Protein AF-A0A3C1F2J0-F1 (afdb_monomer_lite)

Radius of gyration: 31.66 Å; chains: 1; bounding box: 45×49×96 Å

Sequence (87 aa):
MRRQSLTVMLTWALMLGGATEASAKQAKPLPIEDAPLTFAPDVPPPITRKKPALVRVRLDASIREMPLDGDKTYAFWTFNDRVPGPL

Structure (mmCIF, N/CA/C/O backbone):
data_AF-A0A3C1F2J0-F1
#
_entry.id   AF-A0A3C1F2J0-F1
#
loop_
_atom_site.group_PDB
_atom_site.id
_atom_site.type_symbol
_atom_site.label_atom_id
_atom_site.label_alt_id
_atom_site.label_comp_id
_atom_site.label_asym_id
_atom_site.label_entity_id
_atom_site.label_seq_id
_atom_site.pdbx_PDB_ins_code
_atom_site.Cartn_x
_atom_site.Cartn_y
_atom_site.Cartn_z
_atom_site.o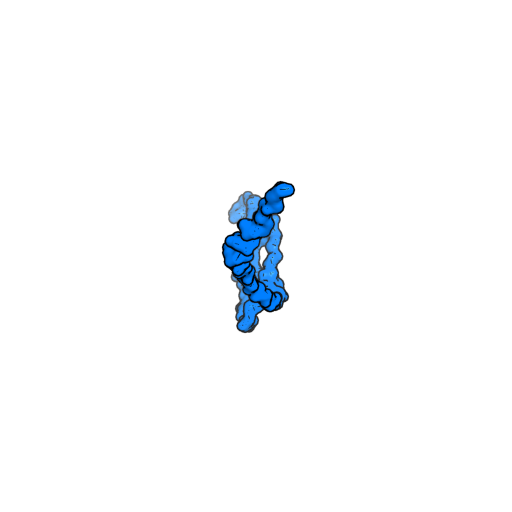ccupancy
_atom_site.B_iso_or_equiv
_atom_site.auth_seq_id
_atom_site.auth_comp_id
_atom_site.auth_asym_id
_atom_site.auth_atom_id
_atom_site.pdbx_PDB_model_num
ATOM 1 N N . MET A 1 1 ? 27.680 42.243 70.678 1.00 41.12 1 MET A N 1
ATOM 2 C CA . MET A 1 1 ? 26.821 43.369 70.248 1.00 41.12 1 MET A CA 1
ATOM 3 C C . MET A 1 1 ? 26.285 43.082 68.846 1.00 41.12 1 MET A C 1
ATOM 5 O O . MET A 1 1 ? 27.061 42.660 68.007 1.00 41.12 1 MET A O 1
ATOM 9 N N . ARG A 1 2 ? 24.970 43.278 68.650 1.00 54.69 2 ARG A N 1
ATOM 10 C CA . ARG A 1 2 ? 24.170 43.194 67.402 1.00 54.69 2 ARG A CA 1
ATOM 11 C C . ARG A 1 2 ? 24.090 41.848 66.658 1.00 54.69 2 ARG A C 1
ATOM 13 O O . ARG A 1 2 ? 24.733 41.625 65.642 1.00 54.69 2 ARG A O 1
ATOM 20 N N . ARG A 1 3 ? 23.145 41.020 67.124 1.00 54.78 3 ARG A N 1
ATOM 21 C CA . ARG A 1 3 ? 22.404 40.041 66.314 1.00 54.78 3 ARG A CA 1
ATOM 22 C C . ARG A 1 3 ? 21.619 40.801 65.236 1.00 54.78 3 ARG A C 1
ATOM 24 O O . ARG A 1 3 ? 20.708 41.546 65.583 1.00 54.78 3 ARG A O 1
ATOM 31 N N . GLN A 1 4 ? 21.985 40.654 63.965 1.00 55.38 4 GLN A N 1
ATOM 32 C CA . GLN A 1 4 ? 21.204 41.188 62.847 1.00 55.38 4 GLN A CA 1
ATOM 33 C C . GLN A 1 4 ? 20.249 40.10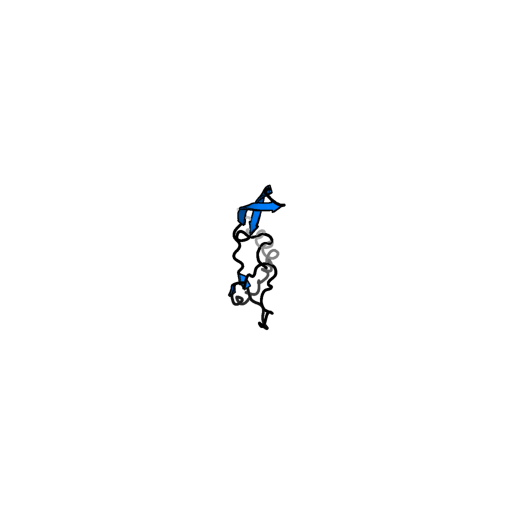2 62.339 1.00 55.38 4 GLN A C 1
ATOM 35 O O . GLN A 1 4 ? 20.611 39.217 61.576 1.00 55.38 4 GLN A O 1
ATOM 40 N N . SER A 1 5 ? 19.047 40.153 62.910 1.00 50.84 5 SER A N 1
ATOM 41 C CA . SER A 1 5 ? 17.738 39.991 62.273 1.00 50.84 5 SER A CA 1
ATOM 42 C C . SER A 1 5 ? 17.612 39.010 61.099 1.00 50.84 5 SER A C 1
ATOM 44 O O . SER A 1 5 ? 17.550 39.403 59.939 1.00 50.84 5 SER A O 1
ATOM 46 N N . LEU A 1 6 ? 17.399 37.738 61.443 1.00 52.66 6 LEU A N 1
ATOM 47 C CA . LEU A 1 6 ? 16.954 36.632 60.581 1.00 52.66 6 LEU A CA 1
ATOM 48 C C . LEU A 1 6 ? 15.502 36.777 60.046 1.00 52.66 6 LEU A C 1
ATOM 50 O O . LEU A 1 6 ? 14.861 35.788 59.704 1.00 52.66 6 LEU A O 1
ATOM 54 N N . THR A 1 7 ? 14.938 37.986 60.006 1.00 52.25 7 THR A N 1
ATOM 55 C CA . THR A 1 7 ? 13.478 38.194 59.876 1.00 52.25 7 THR A CA 1
ATOM 56 C C . THR A 1 7 ? 13.031 38.701 58.499 1.00 52.25 7 THR A C 1
ATOM 58 O O . THR A 1 7 ? 11.837 38.793 58.250 1.00 52.25 7 THR A O 1
ATOM 61 N N . VAL A 1 8 ? 13.939 38.981 57.557 1.00 51.19 8 VAL A N 1
ATOM 62 C CA . VAL A 1 8 ? 13.560 39.542 56.233 1.00 51.19 8 VAL A CA 1
ATOM 63 C C . VAL A 1 8 ? 13.522 38.489 55.112 1.00 51.19 8 VAL A C 1
ATOM 65 O O . VAL A 1 8 ? 13.173 38.792 53.978 1.00 51.19 8 VAL A O 1
ATOM 68 N N . MET A 1 9 ? 13.804 37.220 55.418 1.00 47.28 9 MET A N 1
ATOM 69 C CA . MET A 1 9 ? 13.811 36.133 54.426 1.00 47.28 9 MET A CA 1
ATOM 70 C C . MET A 1 9 ? 12.661 35.127 54.610 1.00 47.28 9 MET A C 1
ATOM 72 O O . MET A 1 9 ? 12.745 34.002 54.132 1.00 47.28 9 MET A O 1
ATOM 76 N N . LEU A 1 10 ? 11.585 35.520 55.304 1.00 49.75 10 LEU A N 1
ATOM 77 C CA . LEU A 1 10 ? 10.399 34.679 55.541 1.00 49.75 10 LEU A CA 1
ATOM 78 C C . LEU A 1 10 ? 9.105 35.259 54.932 1.00 49.75 10 LEU A C 1
ATOM 80 O O . LEU A 1 10 ? 8.010 34.798 55.232 1.00 49.75 10 LEU A O 1
ATOM 84 N N . THR A 1 11 ? 9.216 36.261 54.056 1.00 43.91 11 THR A N 1
ATOM 85 C CA . THR A 1 11 ? 8.072 36.939 53.410 1.00 43.91 11 THR A CA 1
ATOM 86 C C . THR A 1 11 ? 8.190 37.018 51.883 1.00 43.91 11 THR A C 1
ATOM 88 O O . THR A 1 11 ? 7.624 37.908 51.262 1.00 43.91 11 THR A O 1
ATOM 91 N N . TRP A 1 12 ? 8.878 36.054 51.259 1.00 48.41 12 TRP A N 1
ATOM 92 C CA . TRP A 1 12 ? 8.819 35.806 49.804 1.00 48.41 12 TRP A CA 1
ATOM 93 C C . TRP A 1 12 ? 8.511 34.341 49.444 1.00 48.41 12 TRP A C 1
ATOM 95 O O . TRP A 1 12 ? 8.678 33.930 48.302 1.00 48.41 12 TRP A O 1
ATOM 105 N N . ALA A 1 13 ? 8.025 33.536 50.394 1.00 50.12 13 ALA A N 1
ATOM 106 C CA . ALA A 1 13 ? 7.688 32.127 50.155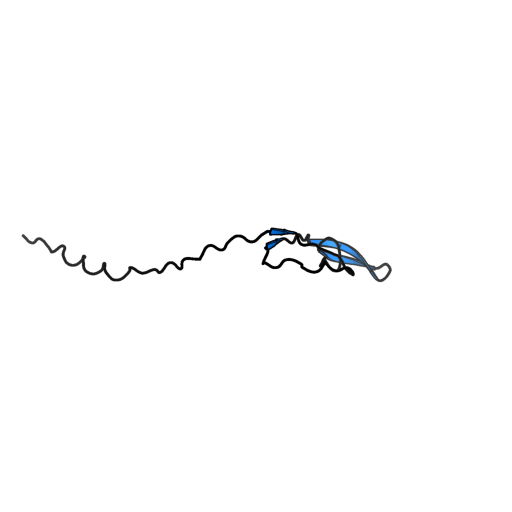 1.00 50.12 13 ALA A CA 1
ATOM 107 C C . ALA A 1 13 ? 6.199 31.878 49.830 1.00 50.12 13 ALA A C 1
ATOM 109 O O . ALA A 1 13 ? 5.775 30.728 49.787 1.00 50.12 13 ALA A O 1
ATOM 110 N N . LEU A 1 14 ? 5.393 32.925 49.606 1.00 54.28 14 LEU A N 1
ATOM 111 C CA . LEU A 1 14 ? 3.935 32.792 49.441 1.00 54.28 14 LEU A CA 1
ATOM 112 C C . LEU A 1 14 ? 3.401 33.094 48.028 1.00 54.28 14 LEU A C 1
ATOM 114 O O . LEU A 1 14 ? 2.197 33.246 47.871 1.00 54.28 14 LEU A O 1
ATOM 118 N N . MET A 1 15 ? 4.248 33.194 46.996 1.00 55.53 15 MET A N 1
ATOM 119 C CA . MET A 1 15 ? 3.793 33.593 45.648 1.00 55.53 15 MET A CA 1
ATOM 120 C C . MET A 1 15 ? 4.436 32.826 44.481 1.00 55.53 15 MET A C 1
ATOM 122 O O . MET A 1 15 ? 4.672 33.409 43.435 1.00 55.53 15 MET A O 1
ATOM 126 N N . LEU A 1 16 ? 4.701 31.521 44.606 1.00 59.31 16 LEU A N 1
ATOM 127 C CA . LEU A 1 16 ? 4.995 30.657 43.441 1.00 59.31 16 LEU A CA 1
ATOM 128 C C . LEU A 1 16 ? 4.557 29.202 43.698 1.00 59.31 16 LEU A C 1
ATOM 130 O O . LEU A 1 16 ? 5.322 28.255 43.555 1.00 59.31 16 LEU A O 1
ATOM 134 N N . GLY A 1 17 ? 3.310 29.011 44.127 1.00 54.44 17 GLY A N 1
ATOM 135 C CA . GLY A 1 17 ? 2.711 27.687 44.307 1.00 54.44 17 GLY A CA 1
ATOM 136 C C . GLY A 1 17 ? 1.499 27.523 43.405 1.00 54.44 17 GLY A C 1
ATOM 137 O O . GLY A 1 17 ? 0.381 27.758 43.845 1.00 54.44 17 GLY A O 1
ATOM 138 N N . GLY A 1 18 ? 1.716 27.167 42.139 1.00 53.75 18 GLY A N 1
ATOM 139 C CA . GLY A 1 18 ? 0.611 26.964 41.203 1.00 53.75 18 GLY A CA 1
ATOM 140 C C . GLY A 1 18 ? 1.032 26.688 39.766 1.00 53.75 18 GLY A C 1
ATOM 141 O O . GLY A 1 18 ? 0.445 27.255 38.852 1.00 53.75 18 GLY A O 1
ATOM 142 N N . ALA A 1 19 ? 2.030 25.831 39.537 1.00 57.22 19 ALA A N 1
ATOM 143 C CA . ALA A 1 19 ? 2.093 25.150 38.249 1.00 57.22 19 ALA A CA 1
ATOM 144 C C . ALA A 1 19 ? 0.942 24.135 38.240 1.00 57.22 19 ALA A C 1
ATOM 146 O O . ALA A 1 19 ? 1.022 23.084 38.870 1.00 57.22 19 ALA A O 1
ATOM 147 N N . THR A 1 20 ? -0.176 24.488 37.606 1.00 59.66 20 THR A N 1
ATOM 148 C CA . THR A 1 20 ? -1.243 23.530 37.329 1.00 59.66 20 THR A CA 1
ATOM 149 C C . THR A 1 20 ? -0.695 22.533 36.317 1.00 59.66 20 THR A C 1
ATOM 151 O O . THR A 1 20 ? -0.658 22.810 35.118 1.00 59.66 20 THR A O 1
ATOM 154 N N . GLU A 1 21 ? -0.221 21.388 36.792 1.00 63.53 21 GLU A N 1
ATOM 155 C CA . GLU A 1 21 ? 0.057 20.257 35.919 1.00 63.53 21 GLU A CA 1
ATOM 156 C C . GLU A 1 21 ? -1.270 19.852 35.276 1.00 63.53 21 GLU A C 1
ATOM 158 O O . GLU A 1 21 ? -2.199 19.384 35.941 1.00 63.53 21 GLU A O 1
ATOM 163 N N . ALA A 1 22 ? -1.398 20.102 33.973 1.00 62.16 22 ALA A N 1
ATOM 164 C CA . ALA A 1 22 ? -2.520 19.612 33.199 1.00 62.16 22 ALA A CA 1
ATOM 165 C C . ALA A 1 22 ? -2.490 18.081 33.267 1.00 62.16 22 ALA A C 1
ATOM 167 O O . ALA A 1 22 ? -1.669 17.432 32.619 1.00 62.16 22 ALA A O 1
ATOM 168 N N . SER A 1 23 ? -3.366 17.503 34.091 1.00 57.84 23 SER A N 1
ATOM 169 C CA . SER A 1 23 ? -3.540 16.059 34.191 1.00 57.84 23 SER A CA 1
ATOM 170 C C . SER A 1 23 ? -4.050 15.542 32.846 1.00 57.84 23 SER A C 1
ATOM 172 O O . SER A 1 23 ? -5.241 15.615 32.532 1.00 57.84 23 SER A O 1
ATOM 174 N N . ALA A 1 24 ? -3.129 15.063 32.009 1.00 63.94 24 ALA A N 1
ATOM 175 C CA . ALA A 1 24 ? -3.461 14.359 30.786 1.00 63.94 24 ALA A CA 1
ATOM 176 C C . ALA A 1 24 ? -4.188 13.069 31.178 1.00 63.94 24 ALA A C 1
ATOM 178 O O . ALA A 1 24 ? -3.582 12.099 31.637 1.00 63.94 24 ALA A O 1
ATOM 179 N N . LYS A 1 25 ? -5.515 13.079 31.040 1.00 61.31 25 LYS A N 1
ATOM 180 C CA . LYS A 1 25 ? -6.377 11.919 31.270 1.00 61.31 25 LYS A C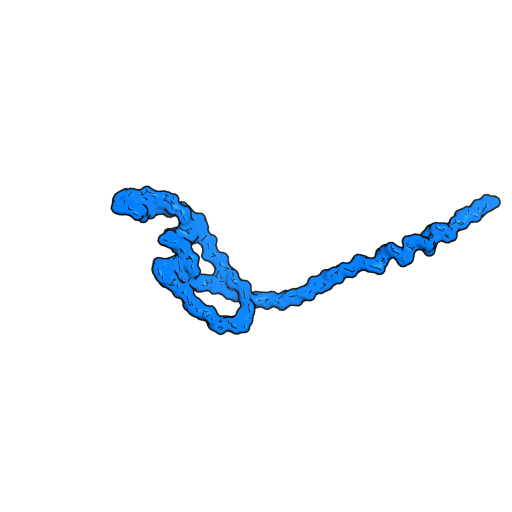A 1
ATOM 181 C C . LYS A 1 25 ? -5.840 10.756 30.430 1.00 61.31 25 LYS A C 1
ATOM 183 O O . LYS A 1 25 ? -5.860 10.825 29.203 1.00 61.31 25 LYS A O 1
ATOM 188 N N . GLN A 1 26 ? -5.337 9.710 31.083 1.00 62.59 26 GLN A N 1
ATOM 189 C CA . GLN A 1 26 ? -4.785 8.536 30.406 1.00 62.59 26 GLN A CA 1
ATOM 190 C C . GLN A 1 26 ? -5.878 7.898 29.539 1.00 62.59 26 GLN A C 1
ATOM 192 O O . GLN A 1 26 ? -6.886 7.398 30.043 1.00 62.59 26 GLN A O 1
ATOM 197 N N . ALA A 1 27 ? -5.714 7.983 28.219 1.00 74.44 27 ALA A N 1
ATOM 198 C CA . ALA A 1 27 ? -6.662 7.422 27.270 1.00 74.44 27 ALA A CA 1
ATOM 199 C C . ALA A 1 27 ? -6.563 5.892 27.284 1.00 74.44 27 ALA A C 1
ATOM 201 O O . ALA A 1 27 ? -5.471 5.325 27.263 1.00 74.44 27 ALA A O 1
ATOM 202 N N . LYS A 1 28 ? -7.715 5.212 27.304 1.00 84.44 28 LYS A N 1
ATOM 203 C CA . LYS A 1 28 ? -7.768 3.751 27.192 1.00 84.44 28 LYS A CA 1
ATOM 204 C C . LYS A 1 28 ? -7.150 3.322 25.849 1.00 84.44 28 LYS A C 1
ATOM 206 O O . LYS A 1 28 ? -7.545 3.885 24.825 1.00 84.44 28 LYS A O 1
ATOM 211 N N . PRO A 1 29 ? -6.241 2.328 25.823 1.00 87.31 29 PRO A N 1
ATOM 212 C CA . PRO A 1 29 ? -5.636 1.869 24.578 1.00 87.31 29 PRO A CA 1
ATOM 213 C C . PRO A 1 29 ? -6.700 1.319 23.620 1.00 87.31 29 PRO A C 1
ATOM 215 O O . PRO A 1 29 ? -7.615 0.596 24.027 1.00 87.31 29 PRO A O 1
ATOM 218 N N . LEU A 1 30 ? -6.585 1.702 22.347 1.00 95.56 30 LEU A N 1
ATOM 219 C CA . LEU A 1 30 ? -7.467 1.245 21.276 1.00 95.56 30 LEU A CA 1
ATOM 220 C C . LEU A 1 30 ? -7.106 -0.190 20.859 1.00 95.56 30 LEU A C 1
ATOM 222 O O . LEU A 1 30 ? -5.926 -0.547 20.887 1.00 95.56 30 LEU A O 1
ATOM 226 N N . PRO A 1 31 ? -8.085 -1.011 20.441 1.00 95.62 31 PRO A N 1
ATOM 227 C CA . PRO A 1 31 ? -7.794 -2.294 19.809 1.00 95.62 31 PRO A CA 1
ATOM 228 C C . PRO A 1 31 ? -6.978 -2.075 18.526 1.00 95.62 31 PRO A C 1
ATOM 230 O O . PRO A 1 31 ? -7.239 -1.128 17.783 1.00 95.62 31 PRO A O 1
ATOM 233 N N . ILE A 1 32 ? -5.980 -2.932 18.296 1.00 96.88 32 ILE A N 1
ATOM 234 C CA . ILE A 1 32 ? -5.104 -2.875 17.118 1.00 96.88 32 ILE A CA 1
ATOM 235 C C . ILE A 1 32 ? -5.627 -3.852 16.064 1.00 96.88 32 ILE A C 1
ATOM 237 O O . ILE A 1 32 ? -5.837 -5.025 16.366 1.00 96.88 32 ILE A O 1
ATOM 241 N N . GLU A 1 33 ? -5.794 -3.377 14.833 1.00 96.62 33 GLU A N 1
ATOM 242 C CA . GLU A 1 33 ? -6.253 -4.161 13.679 1.00 96.62 33 GLU A CA 1
ATOM 243 C C . GLU A 1 33 ? -5.247 -3.998 12.529 1.00 96.62 33 GLU A C 1
ATOM 245 O O . GLU A 1 33 ? -4.717 -2.907 12.338 1.00 96.62 33 GLU A O 1
ATOM 250 N N . ASP A 1 34 ? -4.961 -5.049 11.758 1.00 97.62 34 ASP A N 1
ATOM 251 C CA . ASP A 1 34 ? -4.153 -4.917 10.535 1.00 97.62 34 ASP A CA 1
ATOM 252 C C . ASP A 1 34 ? -5.038 -4.486 9.356 1.00 97.62 34 ASP A C 1
ATOM 254 O O . ASP A 1 34 ? -6.163 -4.967 9.207 1.00 97.62 34 ASP A O 1
ATOM 258 N N . ALA A 1 35 ? -4.535 -3.582 8.511 1.00 97.50 35 ALA A N 1
ATOM 259 C CA . ALA A 1 35 ? -5.272 -3.098 7.347 1.00 97.50 35 ALA A CA 1
ATOM 260 C C . ALA A 1 35 ? -5.445 -4.200 6.278 1.00 97.50 35 ALA A C 1
ATOM 262 O O . ALA A 1 35 ? -4.446 -4.801 5.868 1.00 97.50 35 ALA A O 1
ATOM 263 N N . PRO A 1 36 ? -6.675 -4.451 5.786 1.00 96.44 36 PRO A N 1
ATOM 264 C CA . PRO A 1 36 ? -6.923 -5.381 4.689 1.00 96.44 36 PRO A CA 1
ATOM 265 C C . PRO A 1 36 ? -6.587 -4.718 3.346 1.00 96.44 36 PRO A C 1
ATOM 267 O O . PRO A 1 36 ? -7.477 -4.263 2.633 1.00 96.44 36 PRO A O 1
ATOM 270 N N . LEU A 1 37 ? -5.294 -4.646 3.033 1.00 97.56 37 LEU A N 1
ATOM 271 C CA . LEU A 1 37 ? -4.796 -4.032 1.804 1.00 97.56 37 LEU A CA 1
ATOM 272 C C . LEU A 1 37 ? -5.236 -4.816 0.558 1.00 97.56 37 LEU A C 1
ATOM 274 O O . LEU A 1 37 ? -5.096 -6.039 0.500 1.00 97.56 37 LEU A O 1
ATOM 278 N N . THR A 1 38 ? -5.717 -4.100 -0.452 1.00 97.62 38 THR A N 1
ATOM 279 C CA . THR A 1 38 ? -6.104 -4.640 -1.769 1.00 97.62 38 THR A CA 1
ATOM 280 C C . THR A 1 38 ? -5.368 -3.906 -2.882 1.00 97.62 38 THR A C 1
ATOM 282 O O . THR A 1 38 ? -4.698 -2.912 -2.630 1.00 97.62 38 THR A O 1
ATOM 285 N N . PHE A 1 39 ? -5.441 -4.388 -4.119 1.00 97.62 39 PHE A N 1
ATOM 286 C CA . PHE A 1 39 ? -4.762 -3.753 -5.247 1.00 97.62 39 PHE A CA 1
ATOM 287 C C . PHE A 1 39 ? -5.743 -3.483 -6.373 1.00 97.62 39 PHE A C 1
ATOM 289 O O . PHE A 1 39 ? -6.647 -4.280 -6.602 1.00 97.62 39 PHE A O 1
ATOM 296 N N . ALA A 1 40 ? -5.517 -2.392 -7.106 1.00 97.12 40 ALA A N 1
ATOM 297 C CA . ALA A 1 40 ? -6.396 -2.001 -8.194 1.00 97.12 40 ALA A CA 1
ATOM 298 C C . ALA A 1 40 ? -6.590 -3.137 -9.224 1.00 97.12 40 ALA A C 1
ATOM 300 O O . ALA A 1 40 ? -5.620 -3.821 -9.571 1.00 97.12 40 ALA A O 1
ATOM 301 N N . PRO A 1 41 ? -7.824 -3.309 -9.739 1.00 96.94 41 PRO A N 1
ATOM 302 C CA . PRO A 1 41 ? -9.002 -2.456 -9.514 1.00 96.94 41 PRO A CA 1
ATOM 303 C C . PRO A 1 41 ? -9.827 -2.796 -8.255 1.00 96.94 41 PRO A C 1
ATOM 305 O O . PRO A 1 41 ? -10.860 -2.165 -8.033 1.00 96.94 41 PRO A O 1
ATOM 308 N N . ASP A 1 42 ? -9.406 -3.774 -7.451 1.00 97.94 42 ASP A N 1
ATOM 309 C CA . ASP A 1 42 ? -10.155 -4.222 -6.275 1.00 97.94 42 ASP A CA 1
ATOM 310 C C . ASP A 1 42 ? -10.127 -3.190 -5.137 1.00 97.94 42 ASP A C 1
ATOM 312 O O . ASP A 1 42 ? -9.226 -2.352 -5.045 1.00 97.94 42 ASP A O 1
ATOM 316 N N . VAL A 1 43 ? -11.127 -3.273 -4.253 1.00 97.75 43 VAL A N 1
ATOM 317 C CA . VAL A 1 43 ? -11.275 -2.402 -3.078 1.00 97.75 43 VAL A CA 1
ATOM 318 C C . VAL A 1 43 ? -11.382 -3.219 -1.788 1.00 97.75 43 VAL A C 1
ATOM 320 O O . VAL A 1 43 ? -11.935 -4.326 -1.812 1.00 97.75 43 VAL A O 1
ATOM 323 N N . PRO A 1 44 ? -10.925 -2.688 -0.636 1.00 97.69 44 PRO A N 1
ATOM 324 C CA . PRO A 1 44 ? -11.092 -3.356 0.645 1.00 97.69 44 PRO A CA 1
ATOM 325 C C . PRO A 1 44 ? -12.571 -3.511 1.018 1.00 97.69 44 PRO A C 1
ATOM 327 O O . PRO A 1 44 ? -13.416 -2.703 0.614 1.00 97.69 44 PRO A O 1
ATOM 330 N N . PRO A 1 45 ? -12.912 -4.514 1.843 1.00 97.12 45 PRO A N 1
ATOM 331 C CA . PRO A 1 45 ? -14.276 -4.697 2.311 1.00 97.12 45 PRO A CA 1
ATOM 332 C C . PRO A 1 45 ? -14.753 -3.508 3.169 1.00 97.12 45 PRO A C 1
ATOM 334 O O . PRO A 1 45 ? -13.949 -2.862 3.851 1.00 97.12 45 PRO A O 1
ATOM 337 N N . PRO A 1 46 ? -16.072 -3.240 3.219 1.00 97.44 46 PRO A N 1
ATOM 338 C CA . PRO A 1 46 ? -16.630 -2.207 4.081 1.00 97.44 46 PRO A CA 1
ATOM 339 C C . PRO A 1 46 ? -16.288 -2.414 5.561 1.00 97.44 46 PRO A C 1
ATOM 341 O O . PRO A 1 46 ? -16.316 -3.525 6.092 1.00 97.44 46 PRO A O 1
ATOM 344 N N . ILE A 1 47 ? -16.035 -1.311 6.263 1.00 97.50 47 ILE A N 1
ATOM 345 C CA . ILE A 1 47 ? -15.738 -1.320 7.696 1.00 97.50 47 ILE A CA 1
ATOM 346 C C . ILE A 1 47 ? -16.997 -1.681 8.502 1.00 97.50 47 ILE A C 1
ATOM 348 O O . ILE A 1 47 ? -17.999 -0.968 8.460 1.00 97.50 47 ILE A O 1
ATOM 352 N N . THR A 1 48 ? -16.926 -2.740 9.313 1.00 96.44 48 THR A N 1
ATOM 353 C CA . THR A 1 48 ? -18.047 -3.189 10.164 1.00 96.44 48 THR A CA 1
ATOM 354 C C . THR A 1 48 ? -17.945 -2.738 11.626 1.00 96.44 48 THR A C 1
ATOM 356 O O . THR A 1 48 ? -18.964 -2.700 12.326 1.00 96.44 48 THR A O 1
ATOM 359 N N . ARG A 1 49 ? -16.746 -2.357 12.103 1.00 96.44 49 ARG A N 1
ATOM 360 C CA . ARG A 1 49 ? -16.513 -1.936 13.499 1.00 96.44 49 ARG A CA 1
ATOM 361 C C . ARG A 1 49 ? -17.358 -0.713 13.873 1.00 96.44 49 ARG A C 1
ATOM 363 O O . ARG A 1 49 ? -17.602 0.173 13.059 1.00 96.44 49 ARG A O 1
ATOM 370 N N . LYS A 1 50 ? -17.771 -0.643 15.143 1.00 97.12 50 LYS A N 1
ATOM 371 C CA . LYS A 1 50 ? -18.596 0.455 15.695 1.00 97.12 50 LYS A CA 1
ATOM 372 C C . LYS A 1 50 ? -17.851 1.355 16.684 1.00 97.12 50 LYS A C 1
ATOM 374 O O . LYS A 1 50 ? -18.433 2.290 17.223 1.00 97.12 50 LYS A O 1
ATOM 379 N N . LYS A 1 51 ? -16.579 1.057 16.952 1.00 95.38 51 LYS A N 1
ATOM 380 C CA . LYS A 1 51 ? -15.706 1.812 17.859 1.00 95.38 51 LYS A CA 1
ATOM 381 C C . LYS A 1 51 ? -14.370 2.103 17.162 1.00 95.38 51 LYS A C 1
ATOM 383 O O . LYS A 1 51 ? -14.024 1.377 16.228 1.00 95.38 51 LYS A O 1
ATOM 388 N N . PRO A 1 52 ? -13.626 3.139 17.585 1.00 95.50 52 PRO A N 1
ATOM 389 C CA . PRO A 1 52 ? -12.301 3.418 17.043 1.00 95.50 52 PRO A CA 1
ATOM 390 C C . PRO A 1 52 ? -11.317 2.267 17.290 1.00 95.50 52 PRO A C 1
ATOM 392 O O . PRO A 1 52 ? -11.393 1.590 18.317 1.00 95.50 52 PRO A O 1
ATOM 395 N N . ALA A 1 53 ? -10.383 2.094 16.360 1.00 96.75 53 ALA A N 1
ATOM 396 C CA . ALA A 1 53 ? -9.291 1.128 16.417 1.00 96.75 53 ALA A CA 1
ATOM 397 C C . ALA A 1 53 ? -8.009 1.790 15.897 1.00 96.75 53 ALA A C 1
ATOM 399 O O . ALA A 1 53 ? -8.074 2.718 15.086 1.00 96.75 53 ALA A O 1
ATOM 400 N N . LEU A 1 54 ? -6.855 1.312 16.359 1.00 97.00 54 LEU A N 1
ATOM 401 C CA . LEU A 1 54 ? -5.559 1.654 15.785 1.00 97.00 54 LEU A CA 1
ATOM 402 C C . LEU A 1 54 ? -5.302 0.694 14.621 1.00 97.00 54 LEU A C 1
ATOM 404 O O . LEU A 1 54 ? -4.983 -0.474 14.832 1.00 97.00 54 LEU A O 1
ATOM 408 N N . VAL A 1 55 ? -5.479 1.179 13.394 1.00 97.31 55 VAL A N 1
ATOM 409 C CA . VAL A 1 55 ? -5.274 0.366 12.190 1.00 97.31 55 VAL A CA 1
ATOM 410 C C . VAL A 1 55 ? -3.808 0.433 11.784 1.00 97.31 55 VAL A C 1
ATOM 412 O O . VAL A 1 55 ? -3.292 1.494 11.436 1.00 97.31 55 VAL A O 1
ATOM 415 N N . ARG A 1 56 ? -3.126 -0.706 11.843 1.00 97.94 56 ARG A N 1
ATOM 416 C CA . ARG A 1 56 ? -1.728 -0.849 11.457 1.00 97.94 56 ARG A CA 1
ATOM 417 C C . ARG A 1 56 ? -1.634 -1.166 9.970 1.00 97.94 56 ARG A C 1
ATOM 419 O O . ARG A 1 56 ? -2.143 -2.183 9.503 1.00 97.94 56 ARG A O 1
ATOM 426 N N . VAL A 1 57 ? -0.927 -0.308 9.244 1.00 98.06 57 VAL A N 1
ATOM 427 C CA . VAL A 1 57 ? -0.671 -0.448 7.808 1.00 98.06 57 VAL A CA 1
ATOM 428 C C . VAL A 1 57 ? 0.801 -0.792 7.609 1.00 98.06 57 VAL A C 1
ATOM 430 O O . VAL A 1 57 ? 1.670 -0.145 8.192 1.00 98.06 57 VAL A O 1
ATOM 433 N N . ARG A 1 58 ? 1.087 -1.821 6.807 1.00 97.75 58 ARG A N 1
ATOM 434 C CA . ARG A 1 58 ? 2.453 -2.213 6.437 1.00 97.75 58 ARG A CA 1
ATOM 435 C C . ARG A 1 58 ? 2.642 -1.977 4.944 1.00 97.75 58 ARG A C 1
ATOM 437 O O . ARG A 1 58 ? 2.019 -2.669 4.144 1.00 97.75 58 ARG A O 1
ATOM 444 N N . LEU A 1 59 ? 3.484 -1.006 4.605 1.00 98.12 59 LEU A N 1
ATOM 445 C CA . LEU A 1 59 ? 3.857 -0.684 3.232 1.00 98.12 59 LEU A CA 1
ATOM 446 C C . LEU A 1 59 ? 5.357 -0.877 3.053 1.00 98.12 59 LEU A C 1
ATOM 448 O O . LEU A 1 59 ? 6.128 -0.553 3.957 1.00 98.12 59 LEU A O 1
ATOM 452 N N . ASP A 1 60 ? 5.737 -1.372 1.883 1.00 98.31 60 ASP A N 1
ATOM 453 C CA . ASP A 1 60 ? 7.126 -1.447 1.442 1.00 98.31 60 ASP A CA 1
ATOM 454 C C . ASP A 1 60 ? 7.326 -0.553 0.221 1.00 98.31 60 ASP A C 1
ATOM 456 O O . ASP A 1 60 ? 6.492 -0.561 -0.683 1.00 98.31 60 ASP A O 1
ATOM 460 N N . ALA A 1 61 ? 8.401 0.232 0.209 1.00 98.44 61 ALA A N 1
ATOM 461 C CA . ALA A 1 61 ? 8.716 1.138 -0.887 1.00 98.44 61 ALA A CA 1
ATOM 462 C C . ALA A 1 61 ? 9.847 0.543 -1.725 1.00 98.44 61 ALA A C 1
ATOM 464 O O . ALA A 1 61 ? 10.941 0.298 -1.217 1.00 98.44 61 ALA A O 1
ATOM 465 N N . SER A 1 62 ? 9.598 0.351 -3.017 1.00 98.12 62 SER A N 1
ATOM 466 C CA . SER A 1 62 ? 10.557 -0.297 -3.909 1.00 98.12 62 SER A CA 1
ATOM 467 C C . SER A 1 62 ? 10.574 0.347 -5.292 1.00 98.12 62 SER A C 1
ATOM 469 O O . SER A 1 62 ? 9.597 0.964 -5.729 1.00 98.12 62 SER A O 1
ATOM 471 N N . ILE A 1 63 ? 11.699 0.195 -5.993 1.00 98.38 63 ILE A N 1
ATOM 472 C CA . ILE A 1 63 ? 11.826 0.563 -7.404 1.00 98.38 63 ILE A CA 1
ATOM 473 C C . ILE A 1 63 ? 11.668 -0.706 -8.240 1.00 98.38 63 ILE A C 1
ATOM 475 O O . ILE A 1 63 ? 12.368 -1.690 -7.997 1.00 98.38 63 ILE A O 1
ATOM 479 N N . ARG A 1 64 ? 10.760 -0.695 -9.220 1.00 97.62 64 ARG A N 1
ATOM 480 C CA . ARG A 1 64 ? 10.504 -1.834 -10.113 1.00 97.62 64 ARG A CA 1
ATOM 481 C C . ARG A 1 64 ? 10.568 -1.399 -11.568 1.00 97.62 64 ARG A C 1
ATOM 483 O O . ARG A 1 64 ? 9.863 -0.476 -11.967 1.00 97.62 64 ARG A O 1
ATOM 490 N N . GLU A 1 65 ? 11.389 -2.083 -12.361 1.00 97.56 65 GLU A N 1
ATOM 491 C CA . GLU A 1 65 ? 11.339 -1.958 -13.817 1.00 97.56 65 GLU A CA 1
ATOM 492 C C . GLU A 1 65 ? 10.105 -2.693 -14.342 1.00 97.56 65 GLU A C 1
ATOM 494 O O . GLU A 1 65 ? 9.963 -3.902 -14.155 1.00 97.56 65 GLU A O 1
ATOM 499 N N . MET A 1 66 ? 9.186 -1.956 -14.961 1.00 96.19 66 MET A N 1
ATOM 500 C CA . MET A 1 66 ? 7.949 -2.505 -15.521 1.00 96.19 66 MET A CA 1
ATOM 501 C C . MET A 1 66 ? 7.673 -1.908 -16.907 1.00 96.19 66 MET A C 1
ATOM 503 O O . MET A 1 66 ? 8.184 -0.825 -17.213 1.00 96.19 66 MET A O 1
ATOM 507 N N . PRO A 1 67 ? 6.873 -2.578 -17.756 1.00 96.50 67 PRO A N 1
ATOM 508 C CA . PRO A 1 67 ? 6.409 -2.005 -19.015 1.00 96.50 67 PRO A CA 1
ATOM 509 C C . PRO A 1 67 ? 5.546 -0.764 -18.770 1.00 96.50 67 PRO A C 1
ATOM 511 O O . PRO A 1 67 ? 4.647 -0.786 -17.930 1.00 96.50 67 PRO A O 1
ATOM 514 N N . LEU A 1 68 ? 5.810 0.304 -19.519 1.00 96.00 68 LEU A N 1
ATOM 515 C CA . LEU A 1 68 ? 4.990 1.515 -19.533 1.00 96.00 68 LEU A CA 1
ATOM 516 C C . LEU A 1 68 ? 4.110 1.566 -20.786 1.00 96.00 68 LEU A C 1
ATOM 518 O O . LEU A 1 68 ? 2.924 1.867 -20.689 1.00 96.00 68 LEU A O 1
ATOM 522 N N . ASP A 1 69 ? 4.695 1.284 -21.952 1.00 97.00 69 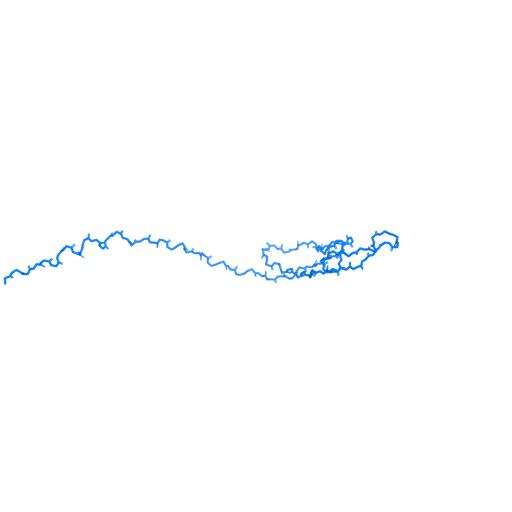ASP A N 1
ATOM 523 C CA . ASP A 1 69 ? 4.019 1.346 -23.249 1.00 97.00 69 ASP A CA 1
ATOM 524 C C . ASP A 1 69 ? 4.781 0.515 -24.290 1.00 97.00 69 ASP A C 1
ATOM 526 O O . ASP A 1 69 ? 5.945 0.797 -24.579 1.00 97.00 69 ASP A O 1
ATOM 530 N N . GLY A 1 70 ? 4.129 -0.506 -24.852 1.00 93.56 70 GLY A N 1
ATOM 531 C CA . GLY A 1 70 ? 4.747 -1.421 -25.811 1.00 93.56 70 GLY A CA 1
ATOM 532 C C . GLY A 1 70 ? 5.977 -2.128 -25.232 1.00 93.56 70 GLY A C 1
ATOM 533 O O . GLY A 1 70 ? 5.878 -2.866 -24.254 1.00 93.56 70 GLY A O 1
ATOM 534 N N . ASP A 1 71 ? 7.132 -1.900 -25.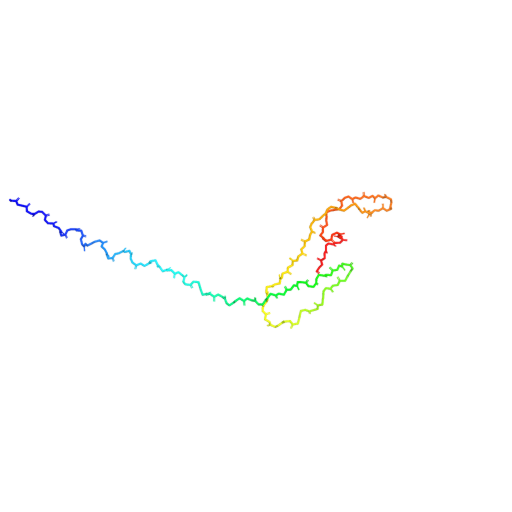849 1.00 94.75 71 ASP A N 1
ATOM 535 C CA . ASP A 1 71 ? 8.448 -2.409 -25.449 1.00 94.75 71 ASP A CA 1
ATOM 536 C C . ASP A 1 71 ? 9.217 -1.463 -24.505 1.00 94.75 71 ASP A C 1
ATOM 538 O O . ASP A 1 71 ? 10.314 -1.794 -24.052 1.00 94.75 71 ASP A O 1
ATOM 542 N N . LYS A 1 72 ? 8.654 -0.295 -24.171 1.00 97.56 72 LYS A N 1
ATOM 543 C CA . LYS A 1 72 ? 9.289 0.682 -23.281 1.00 97.56 72 LYS A CA 1
ATOM 544 C C . LYS A 1 72 ? 9.097 0.274 -21.830 1.00 97.56 72 LYS A C 1
ATOM 546 O O . LYS A 1 72 ? 7.966 0.116 -21.362 1.00 97.56 72 LYS A O 1
ATOM 551 N N . THR A 1 73 ? 10.196 0.201 -21.092 1.00 97.69 73 THR A N 1
ATOM 552 C CA . THR A 1 73 ? 10.195 0.001 -19.643 1.00 97.69 73 THR A CA 1
ATOM 553 C C . THR A 1 73 ? 10.541 1.291 -18.906 1.00 97.69 73 THR A C 1
ATOM 555 O O . THR A 1 73 ? 11.193 2.189 -19.442 1.00 97.69 73 THR A O 1
ATOM 558 N N . TYR A 1 74 ? 10.081 1.397 -17.662 1.00 98.00 74 TYR A N 1
ATOM 559 C CA . TYR A 1 74 ? 10.443 2.484 -16.759 1.00 98.00 74 TYR A CA 1
ATOM 560 C C . TYR A 1 74 ? 10.670 1.946 -15.347 1.00 98.00 74 TYR A C 1
ATOM 562 O O . TYR A 1 74 ? 10.053 0.960 -14.942 1.00 98.00 74 TYR A O 1
ATOM 570 N N . ALA A 1 75 ? 11.551 2.601 -14.594 1.00 98.06 75 ALA A N 1
ATOM 571 C CA . ALA A 1 75 ? 11.808 2.295 -13.194 1.00 98.06 75 ALA A CA 1
ATOM 572 C C . ALA A 1 75 ? 10.776 3.015 -12.311 1.00 98.06 75 ALA A C 1
ATOM 574 O O . ALA A 1 75 ? 10.961 4.166 -11.911 1.00 98.06 75 ALA A O 1
ATOM 575 N N . PHE A 1 76 ? 9.659 2.352 -12.024 1.00 98.38 76 PHE A N 1
ATOM 576 C CA . PHE A 1 76 ? 8.592 2.920 -11.206 1.00 98.38 76 PHE A CA 1
ATOM 577 C C . PHE A 1 76 ? 8.957 2.880 -9.733 1.00 98.38 76 PHE A C 1
ATOM 579 O O . PHE A 1 76 ? 9.466 1.877 -9.237 1.00 98.38 76 PHE A O 1
ATOM 586 N N . TRP A 1 77 ? 8.618 3.946 -9.017 1.00 98.38 77 TRP A N 1
ATOM 587 C CA . TRP A 1 77 ? 8.602 3.939 -7.560 1.00 98.38 77 TRP A CA 1
ATOM 588 C C . TRP A 1 77 ? 7.236 3.450 -7.108 1.00 98.38 77 TRP A C 1
ATOM 590 O O . TRP A 1 77 ? 6.207 3.991 -7.516 1.00 98.38 77 TRP A O 1
ATOM 600 N N . THR A 1 78 ? 7.230 2.393 -6.310 1.00 98.06 78 THR A N 1
ATOM 601 C CA . THR A 1 78 ? 6.024 1.634 -5.995 1.00 98.06 78 THR A CA 1
ATOM 602 C C . THR A 1 78 ? 5.838 1.488 -4.495 1.00 98.06 78 THR A C 1
ATOM 604 O O . THR A 1 78 ? 6.797 1.597 -3.726 1.00 98.06 78 THR A O 1
ATOM 607 N N . PHE A 1 79 ? 4.599 1.191 -4.102 1.00 98.44 79 PHE A N 1
ATOM 608 C CA . PHE A 1 79 ? 4.319 0.583 -2.809 1.00 98.44 79 PHE A CA 1
ATOM 609 C C . PHE A 1 79 ? 3.891 -0.865 -3.022 1.00 98.44 79 PHE A C 1
ATOM 611 O O . PHE A 1 79 ? 3.016 -1.141 -3.845 1.00 98.44 79 PHE A O 1
ATOM 618 N N . ASN A 1 80 ? 4.506 -1.781 -2.278 1.00 97.62 80 ASN A N 1
ATOM 619 C CA . ASN A 1 80 ? 4.287 -3.224 -2.369 1.00 97.62 80 ASN A CA 1
ATOM 620 C C . ASN A 1 80 ? 4.399 -3.732 -3.820 1.00 97.62 80 ASN A C 1
ATOM 622 O O . ASN A 1 80 ? 3.571 -4.522 -4.278 1.00 97.62 80 ASN A O 1
ATOM 626 N N . ASP A 1 81 ? 5.414 -3.245 -4.541 1.00 97.31 81 ASP A N 1
ATOM 627 C CA . ASP A 1 81 ? 5.777 -3.661 -5.899 1.00 97.31 81 ASP A CA 1
ATOM 628 C C . ASP A 1 81 ? 4.716 -3.410 -6.987 1.00 97.31 81 ASP A C 1
ATOM 630 O O . ASP A 1 81 ? 4.791 -4.002 -8.066 1.00 97.31 81 ASP A O 1
ATOM 634 N N . ARG A 1 82 ? 3.717 -2.551 -6.732 1.00 96.62 82 ARG A N 1
ATOM 635 C CA . ARG A 1 82 ? 2.620 -2.262 -7.673 1.00 96.62 82 ARG A CA 1
ATOM 636 C C . ARG A 1 82 ? 2.373 -0.768 -7.880 1.00 96.62 82 ARG A C 1
ATOM 638 O O . ARG A 1 82 ? 2.642 0.065 -7.014 1.00 96.62 82 ARG A O 1
ATOM 645 N N . VAL A 1 83 ? 1.834 -0.453 -9.062 1.00 95.88 83 VAL A N 1
ATOM 646 C CA . VAL A 1 83 ? 1.330 0.875 -9.434 1.00 95.88 83 VAL A CA 1
ATOM 647 C C . VAL A 1 83 ? -0.121 0.726 -9.913 1.00 95.88 83 VAL A C 1
ATOM 649 O O . VAL A 1 83 ? -0.352 0.027 -10.898 1.00 95.88 83 VAL A O 1
ATOM 652 N N . PRO A 1 84 ? -1.098 1.367 -9.252 1.00 96.94 84 PRO A N 1
ATOM 653 C CA . PRO A 1 84 ? -0.951 2.100 -7.995 1.00 96.94 84 PRO A CA 1
ATOM 654 C C . PRO A 1 84 ? -0.536 1.177 -6.833 1.00 96.94 84 PRO A C 1
ATOM 656 O O . PRO A 1 84 ? -0.641 -0.048 -6.924 1.00 96.94 84 PRO A O 1
ATOM 659 N N . GLY A 1 85 ? -0.070 1.781 -5.736 1.00 97.75 85 GLY A N 1
ATOM 660 C CA . GLY A 1 85 ? 0.101 1.070 -4.469 1.00 97.75 85 GLY A CA 1
ATOM 661 C C . GLY A 1 85 ? -1.232 0.522 -3.937 1.00 97.75 85 GLY A C 1
ATOM 662 O O . GLY A 1 85 ? -2.294 0.893 -4.447 1.00 97.75 85 GLY A O 1
ATOM 663 N N . PRO A 1 86 ? -1.199 -0.362 -2.927 1.00 97.88 86 PRO A N 1
ATOM 664 C CA . PRO A 1 86 ? -2.412 -0.956 -2.395 1.00 97.88 86 PRO A CA 1
ATOM 665 C C . PRO A 1 86 ? -3.316 0.073 -1.709 1.00 97.88 86 PRO A C 1
ATOM 667 O O . PRO A 1 86 ? -2.832 1.054 -1.136 1.00 97.88 86 PRO A O 1
ATOM 670 N N . LEU A 1 87 ? -4.621 -0.200 -1.748 1.00 93.62 87 LEU A N 1
ATOM 671 C CA . LEU A 1 87 ? -5.678 0.553 -1.071 1.00 93.62 87 LEU A CA 1
ATOM 672 C C . LEU A 1 87 ? -6.077 -0.123 0.241 1.00 93.62 87 LEU A C 1
ATOM 674 O O . LEU A 1 87 ? -6.116 -1.378 0.256 1.00 93.62 87 LEU A O 1
#

Secondary structure (DSSP, 8-state):
-----TTSSSSSSSS-----------PPPPPEEE-----TT--PPPP--SS--EEE----EEEEEEEEETTEEEEEEEETTBSSPP-

pLDDT: mean 83.87, std 19.65, range [41.12, 98.44]

Foldseek 3Di:
DDDPDPPPPPPPPPPDPDPPPPPPDDDDAFAEAEDPWDDPPDDDDDDPDPDDHHYDYDWDWAWDWDDDDDPDTDGDTAIPRDVDHTD